Protein AF-A0A0T2QAX6-F1 (afdb_monomer_lite)

Foldseek 3Di:
DDDDDDDDDDDDDDPPPPDPPPDPPPPPPDDPVRVVVVVCVVPDDPPDDDQWDDDDVPDDTDGDPDPVVPDDQDQQNVCVVVVHDRPPPDDDDPPPDPDPDPPPDPPPPPPDDPPPDDDDDDPVPDDDDDDPVVVVVDDDPVVDDDPDPPPPPDD

Structure (mmCIF, N/CA/C/O backbone):
data_AF-A0A0T2QAX6-F1
#
_entry.id   AF-A0A0T2QAX6-F1
#
loop_
_atom_site.group_PDB
_atom_site.id
_atom_site.type_symbol
_atom_site.label_atom_id
_atom_site.label_alt_id
_atom_site.label_comp_id
_atom_site.label_asym_id
_atom_site.label_entity_id
_atom_site.label_seq_id
_atom_site.pdbx_PDB_ins_code
_atom_site.Cartn_x
_atom_site.Cartn_y
_atom_site.Cartn_z
_atom_site.occupancy
_atom_site.B_iso_or_equiv
_atom_site.auth_seq_id
_atom_site.auth_comp_id
_atom_site.auth_asym_id
_atom_site.auth_atom_id
_atom_site.pdbx_PDB_model_num
ATOM 1 N N . MET A 1 1 ? 99.538 -22.295 0.211 1.00 46.62 1 MET A N 1
ATOM 2 C CA . MET A 1 1 ? 98.236 -22.493 -0.467 1.00 46.62 1 MET A CA 1
ATOM 3 C C . MET A 1 1 ? 98.244 -23.878 -1.101 1.00 46.62 1 MET A C 1
ATOM 5 O O . MET A 1 1 ? 99.230 -24.235 -1.727 1.00 46.62 1 MET A O 1
ATOM 9 N N . ARG A 1 2 ? 97.259 -24.714 -0.762 1.00 38.72 2 ARG A N 1
ATOM 10 C CA . ARG A 1 2 ? 97.294 -26.186 -0.837 1.00 38.72 2 ARG A CA 1
ATOM 11 C C . ARG A 1 2 ? 96.243 -26.708 -1.834 1.00 38.72 2 ARG A C 1
ATOM 13 O O . ARG A 1 2 ? 95.099 -26.301 -1.699 1.00 38.72 2 ARG A O 1
ATOM 20 N N . LYS A 1 3 ? 96.655 -27.716 -2.627 1.00 37.69 3 LYS A N 1
ATOM 21 C CA . LYS A 1 3 ? 95.898 -28.890 -3.149 1.00 37.69 3 LYS A CA 1
ATOM 22 C C . LYS A 1 3 ? 94.917 -28.609 -4.311 1.00 37.69 3 LYS A C 1
ATOM 24 O O . LYS A 1 3 ? 94.036 -27.783 -4.164 1.00 37.69 3 LYS A O 1
ATOM 29 N N . SER A 1 4 ? 95.123 -29.115 -5.536 1.00 47.88 4 SER A N 1
ATOM 30 C CA . SER A 1 4 ? 95.056 -30.507 -6.059 1.00 47.88 4 SER A CA 1
ATOM 31 C C . SER A 1 4 ? 93.634 -31.077 -6.162 1.00 47.88 4 SER A C 1
ATOM 33 O O . SER A 1 4 ? 93.010 -31.278 -5.128 1.00 47.88 4 SER A O 1
ATOM 35 N N . ALA A 1 5 ? 93.220 -31.441 -7.389 1.00 44.28 5 ALA A N 1
ATOM 36 C CA . ALA A 1 5 ? 92.698 -32.760 -7.805 1.00 44.28 5 ALA A CA 1
ATOM 37 C C . ALA A 1 5 ? 91.557 -32.694 -8.846 1.00 44.28 5 ALA A C 1
ATOM 39 O O . ALA A 1 5 ? 90.625 -31.905 -8.759 1.00 44.28 5 ALA A O 1
ATOM 40 N N . SER A 1 6 ? 91.691 -33.584 -9.825 1.00 47.31 6 SER A N 1
ATOM 41 C CA . SER A 1 6 ? 90.804 -33.978 -10.922 1.00 47.31 6 SER A CA 1
ATOM 42 C C . SER A 1 6 ? 89.496 -34.650 -10.489 1.00 47.31 6 SER A C 1
ATOM 44 O O . SER A 1 6 ? 89.513 -35.419 -9.531 1.00 47.31 6 SER A O 1
ATOM 46 N N . ALA A 1 7 ? 88.434 -34.521 -11.295 1.00 43.31 7 ALA A N 1
ATOM 47 C CA . ALA A 1 7 ? 87.379 -35.537 -11.401 1.00 43.31 7 ALA A CA 1
ATOM 48 C C . ALA A 1 7 ? 86.635 -35.451 -12.750 1.00 43.31 7 ALA A C 1
ATOM 50 O O . ALA A 1 7 ? 85.935 -34.482 -13.031 1.00 43.31 7 ALA A O 1
ATOM 51 N N . PHE A 1 8 ? 86.793 -36.496 -13.565 1.00 46.12 8 PHE A N 1
ATOM 52 C CA . PHE A 1 8 ? 85.821 -36.927 -14.572 1.00 46.12 8 PHE A CA 1
ATOM 53 C C . PHE A 1 8 ? 84.580 -37.465 -13.841 1.00 46.12 8 PHE A C 1
ATOM 55 O O . PHE A 1 8 ? 84.732 -38.308 -12.957 1.00 46.12 8 PHE A O 1
ATOM 62 N N . ALA A 1 9 ? 83.374 -37.051 -14.231 1.00 45.41 9 ALA A N 1
ATOM 63 C CA . ALA A 1 9 ? 82.143 -37.764 -13.892 1.00 45.41 9 ALA A CA 1
ATOM 64 C C . ALA A 1 9 ? 81.045 -37.488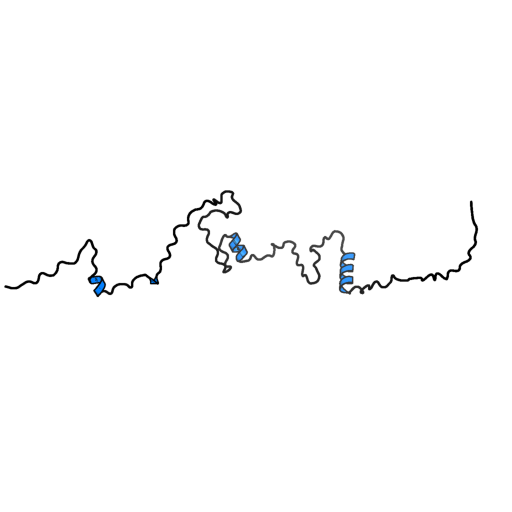 -14.928 1.00 45.41 9 ALA A C 1
ATOM 66 O O . ALA A 1 9 ? 80.801 -36.352 -15.327 1.00 45.41 9 ALA A O 1
ATOM 67 N N . ALA A 1 10 ? 80.424 -38.578 -15.365 1.00 47.28 10 ALA A N 1
ATOM 68 C CA . ALA A 1 10 ? 79.335 -38.666 -16.320 1.00 47.28 10 ALA A CA 1
ATOM 69 C C . ALA A 1 10 ? 78.021 -38.050 -15.807 1.00 47.28 10 ALA A C 1
ATOM 71 O O . ALA A 1 10 ? 77.692 -38.202 -14.634 1.00 47.28 10 ALA A O 1
ATOM 72 N N . ALA A 1 11 ? 77.228 -37.473 -16.713 1.00 50.34 11 ALA A N 1
ATOM 73 C CA . ALA A 1 11 ? 75.767 -37.380 -16.607 1.00 50.34 11 ALA A CA 1
ATOM 74 C C . ALA A 1 11 ? 75.199 -37.092 -18.014 1.00 50.34 11 ALA A C 1
ATOM 76 O O . ALA A 1 11 ? 75.432 -36.032 -18.581 1.00 50.34 11 ALA A O 1
ATOM 77 N N . LEU A 1 12 ? 74.738 -38.124 -18.724 1.00 51.09 12 LEU A N 1
ATOM 78 C CA . LEU A 1 12 ? 73.314 -38.462 -18.880 1.00 51.09 12 LEU A CA 1
ATOM 79 C C . LEU A 1 12 ? 72.491 -37.397 -19.634 1.00 51.09 12 LEU A C 1
ATOM 81 O O . LEU A 1 12 ? 72.003 -36.433 -19.060 1.00 51.09 12 LEU A O 1
ATOM 85 N N . THR A 1 13 ? 72.319 -37.646 -20.937 1.00 56.41 13 THR A N 1
ATOM 86 C CA . THR A 1 13 ? 71.038 -37.584 -21.670 1.00 56.41 13 THR A CA 1
ATOM 87 C C . THR A 1 13 ? 69.930 -36.726 -21.044 1.00 56.41 13 THR A C 1
ATOM 89 O O . THR A 1 13 ? 69.097 -37.234 -20.295 1.00 56.41 13 THR A O 1
ATOM 92 N N . ALA A 1 14 ? 69.858 -35.451 -21.429 1.00 50.72 14 ALA A N 1
ATOM 93 C CA . ALA A 1 14 ? 68.647 -34.650 -21.285 1.00 50.72 14 ALA A CA 1
ATOM 94 C C . ALA A 1 14 ? 67.861 -34.720 -22.600 1.00 50.72 14 ALA A C 1
ATOM 96 O O . ALA A 1 14 ? 68.117 -33.978 -23.548 1.00 50.72 14 ALA A O 1
ATOM 97 N N . SER A 1 15 ? 66.940 -35.679 -22.664 1.00 50.28 15 SER A N 1
ATOM 98 C CA . SER A 1 15 ? 65.902 -35.763 -23.684 1.00 50.28 15 SER A CA 1
ATOM 99 C C . SER A 1 15 ? 65.160 -34.431 -23.764 1.00 50.28 15 SER A C 1
ATOM 101 O O . SER A 1 15 ? 64.494 -34.031 -22.810 1.00 50.28 15 SER A O 1
ATOM 103 N N . ILE A 1 16 ? 65.255 -33.752 -24.907 1.00 53.69 16 ILE A N 1
ATOM 104 C CA . ILE A 1 16 ? 64.358 -32.652 -25.259 1.00 53.69 16 ILE A CA 1
ATOM 105 C C . ILE A 1 16 ? 62.989 -33.294 -25.504 1.00 53.69 16 ILE A C 1
ATOM 107 O O . ILE A 1 16 ? 62.659 -33.702 -26.615 1.00 53.69 16 ILE A O 1
ATOM 111 N N . PHE A 1 17 ? 62.211 -33.456 -24.436 1.00 51.59 17 PHE A N 1
ATOM 112 C CA . PHE A 1 17 ? 60.781 -33.685 -24.552 1.00 51.59 17 PHE A CA 1
ATOM 113 C C . PHE A 1 17 ? 60.167 -32.392 -25.083 1.00 51.59 17 PHE A C 1
ATOM 115 O O . PHE A 1 17 ? 59.949 -31.433 -24.348 1.00 51.59 17 PHE A O 1
ATOM 122 N N . VAL A 1 18 ? 59.908 -32.375 -26.388 1.00 57.59 18 VAL A N 1
ATOM 123 C CA . VAL A 1 18 ? 58.899 -31.504 -26.983 1.00 57.59 18 VAL A CA 1
ATOM 124 C C . VAL A 1 18 ? 57.585 -31.849 -26.284 1.00 57.59 18 VAL A C 1
ATOM 126 O O . VAL A 1 18 ? 57.055 -32.941 -26.468 1.00 57.59 18 VAL A O 1
ATOM 129 N N . GLN A 1 19 ? 57.096 -30.960 -25.424 1.00 56.69 19 GLN A N 1
ATOM 130 C CA . GLN A 1 19 ? 55.741 -31.036 -24.890 1.00 56.69 19 GLN A CA 1
ATOM 131 C C . GLN A 1 19 ? 54.830 -30.196 -25.792 1.00 56.69 19 GLN A C 1
ATOM 133 O O . GLN A 1 19 ? 54.849 -28.972 -25.677 1.00 56.69 19 GLN A O 1
ATOM 138 N N . PRO A 1 20 ? 54.002 -30.792 -26.670 1.00 50.00 20 PRO A N 1
ATOM 139 C CA . PRO A 1 20 ? 52.844 -30.101 -27.203 1.00 50.00 20 PRO A CA 1
ATOM 140 C C . PRO A 1 20 ? 51.729 -30.239 -26.158 1.00 50.00 20 PRO A C 1
ATOM 142 O O . PRO A 1 20 ? 50.827 -31.057 -26.291 1.00 50.00 20 PRO A O 1
ATOM 145 N N . ALA A 1 21 ? 51.832 -29.497 -25.058 1.00 54.94 21 ALA A N 1
ATOM 146 C CA . ALA A 1 21 ? 50.813 -29.473 -24.009 1.00 54.94 21 ALA A CA 1
ATOM 147 C C . ALA A 1 21 ? 50.043 -28.147 -24.057 1.00 54.94 21 ALA A C 1
ATOM 149 O O . ALA A 1 21 ? 50.001 -27.403 -23.083 1.00 54.94 21 ALA A O 1
ATOM 150 N N . SER A 1 22 ? 49.489 -27.807 -25.224 1.00 55.41 22 SER A N 1
ATOM 151 C CA . SER A 1 22 ? 48.587 -26.659 -25.412 1.00 55.41 22 SER A CA 1
ATOM 152 C C . SER A 1 22 ? 47.738 -26.866 -26.673 1.00 55.41 22 SER A C 1
ATOM 154 O O . SER A 1 22 ? 47.954 -26.214 -27.686 1.00 55.41 22 SER A O 1
ATOM 156 N N . ALA A 1 23 ? 46.843 -27.854 -26.666 1.00 50.44 23 ALA A N 1
ATOM 157 C CA . ALA A 1 23 ? 45.839 -28.009 -27.732 1.00 50.44 23 ALA A CA 1
ATOM 158 C C . ALA A 1 23 ? 44.542 -28.691 -27.266 1.00 50.44 23 ALA A C 1
ATOM 160 O O . ALA A 1 23 ? 43.679 -28.985 -28.082 1.00 50.44 23 ALA A O 1
ATOM 161 N N . GLN A 1 24 ? 44.389 -28.962 -25.968 1.00 50.56 24 GLN A N 1
ATOM 162 C CA . GLN A 1 24 ? 43.111 -29.407 -25.411 1.00 50.56 24 GLN A CA 1
ATOM 163 C C . GLN A 1 24 ? 42.415 -28.209 -24.773 1.00 50.56 24 GLN A C 1
ATOM 165 O O . GLN A 1 24 ? 42.115 -28.198 -23.584 1.00 50.56 24 GLN A O 1
ATOM 170 N N . GLU A 1 25 ? 42.218 -27.172 -25.579 1.00 50.09 25 GLU A N 1
ATOM 171 C CA . GLU A 1 25 ? 41.100 -26.273 -25.357 1.00 50.09 25 GLU A CA 1
ATOM 172 C C . GLU A 1 25 ? 39.895 -27.083 -25.827 1.00 50.09 25 GLU A C 1
ATOM 174 O O . GLU A 1 25 ? 39.749 -27.384 -27.011 1.00 50.09 25 GLU A O 1
ATOM 179 N N . THR A 1 26 ? 39.111 -27.597 -24.882 1.00 51.56 26 THR A N 1
ATOM 180 C CA . THR A 1 26 ? 37.766 -28.094 -25.168 1.00 51.56 26 THR A CA 1
ATOM 181 C C . THR A 1 26 ? 36.924 -26.895 -25.592 1.00 51.56 26 THR A C 1
ATOM 183 O O . THR A 1 26 ? 36.114 -26.396 -24.814 1.00 51.56 26 THR A O 1
ATOM 186 N N . ASP A 1 27 ? 37.165 -26.417 -26.812 1.00 54.38 27 ASP A N 1
ATOM 187 C CA . ASP A 1 27 ? 36.248 -25.567 -27.548 1.00 54.38 27 ASP A CA 1
ATOM 188 C C . ASP A 1 27 ? 35.008 -26.422 -27.775 1.00 54.38 27 ASP A C 1
ATOM 190 O O . ASP A 1 27 ? 34.979 -27.339 -28.598 1.00 54.38 27 ASP A O 1
ATOM 194 N N . SER A 1 28 ? 33.996 -26.188 -26.947 1.00 69.50 28 SER A N 1
ATOM 195 C CA . SER A 1 28 ? 32.657 -26.644 -27.282 1.00 69.50 28 SER A CA 1
ATOM 196 C C . SER A 1 28 ? 32.295 -25.930 -28.577 1.00 69.50 28 SER A C 1
ATOM 198 O O . SER A 1 28 ? 32.378 -24.703 -28.629 1.00 69.50 28 SER A O 1
ATOM 200 N N . GLU A 1 29 ? 31.989 -26.684 -29.638 1.00 80.94 29 GLU A N 1
ATOM 201 C CA . GLU A 1 29 ? 31.611 -26.072 -30.911 1.00 80.94 29 GLU A CA 1
ATOM 202 C C . GLU A 1 29 ? 30.459 -25.090 -30.663 1.00 80.94 29 GLU A C 1
ATOM 204 O O . GLU A 1 29 ? 29.505 -25.452 -29.962 1.00 80.94 29 GLU A O 1
ATOM 209 N N . PRO A 1 30 ? 30.547 -23.854 -31.191 1.00 79.62 30 PRO A N 1
ATOM 210 C CA . PRO A 1 30 ? 29.526 -22.854 -30.953 1.00 79.62 30 PRO A CA 1
ATOM 211 C C . PRO A 1 30 ? 28.193 -23.386 -31.463 1.00 79.62 30 PRO A C 1
ATOM 213 O O . PRO A 1 30 ? 28.072 -23.880 -32.588 1.00 79.62 30 PRO A O 1
ATOM 216 N N . THR A 1 31 ? 27.188 -23.295 -30.608 1.00 87.81 31 THR A N 1
ATOM 217 C CA . THR A 1 31 ? 25.831 -23.712 -30.936 1.00 87.81 31 THR A CA 1
ATOM 218 C C . THR A 1 31 ? 25.278 -22.853 -32.074 1.00 87.81 31 THR A C 1
ATOM 220 O O . THR A 1 31 ? 25.707 -21.716 -32.304 1.00 87.81 31 THR A O 1
ATOM 223 N N . ALA A 1 32 ? 24.306 -23.386 -32.817 1.00 85.88 32 ALA A N 1
ATOM 224 C CA . ALA A 1 32 ? 23.677 -22.645 -33.909 1.00 85.88 32 ALA A CA 1
ATOM 225 C C . ALA A 1 32 ? 23.074 -21.320 -33.407 1.00 85.88 32 ALA A C 1
ATOM 227 O O . ALA A 1 32 ? 23.129 -20.302 -34.097 1.00 85.88 32 ALA A O 1
ATOM 228 N N . GLU A 1 33 ? 22.552 -21.321 -32.185 1.00 82.81 33 GLU A N 1
ATOM 229 C CA . GLU A 1 33 ? 22.011 -20.162 -31.490 1.00 82.81 33 GLU A CA 1
ATOM 230 C C . GLU A 1 33 ? 23.083 -19.088 -31.243 1.00 82.81 33 GLU A C 1
ATOM 232 O O . GLU A 1 33 ? 22.863 -17.916 -31.559 1.00 82.81 33 GLU A O 1
ATOM 237 N N . GLU A 1 34 ? 24.263 -19.481 -30.759 1.00 85.12 34 GLU A N 1
ATOM 238 C CA . GLU A 1 34 ? 25.392 -18.572 -30.521 1.00 85.12 34 GLU A CA 1
ATOM 239 C C . GLU A 1 34 ? 25.922 -17.969 -31.826 1.00 85.12 34 GLU A C 1
ATOM 241 O O . GLU A 1 34 ? 26.211 -16.771 -31.889 1.00 85.12 34 GLU A O 1
ATOM 246 N N . MET A 1 35 ? 25.990 -18.763 -32.900 1.00 88.38 35 MET A N 1
ATOM 247 C CA . MET A 1 35 ? 26.409 -18.271 -34.215 1.00 88.38 35 MET A CA 1
ATOM 248 C C . MET A 1 35 ? 25.421 -17.252 -34.794 1.00 88.38 35 MET A C 1
ATOM 250 O O . MET A 1 35 ? 25.832 -16.249 -35.387 1.00 88.38 35 MET A O 1
ATOM 254 N N . ILE A 1 36 ? 24.117 -17.483 -34.618 1.00 87.69 36 ILE A N 1
ATOM 255 C CA . ILE A 1 36 ? 23.072 -16.554 -35.061 1.00 87.69 36 ILE A CA 1
ATOM 256 C C . ILE A 1 36 ? 23.156 -15.240 -34.277 1.00 87.69 36 ILE A C 1
ATOM 258 O O . ILE A 1 36 ? 23.045 -14.168 -34.879 1.00 87.69 36 ILE A O 1
ATOM 262 N N . GLU A 1 37 ? 23.375 -15.297 -32.964 1.00 84.25 37 GLU A N 1
ATOM 263 C CA . GLU A 1 37 ? 23.488 -14.096 -32.133 1.00 84.25 37 GLU A CA 1
ATOM 264 C C . GLU A 1 37 ? 24.757 -13.294 -32.464 1.00 84.25 37 GLU A C 1
ATOM 266 O O . GLU A 1 37 ? 24.695 -12.077 -32.656 1.00 84.25 37 GLU A O 1
ATOM 271 N N . ALA A 1 38 ? 25.892 -13.971 -32.663 1.00 85.62 38 ALA A N 1
ATOM 272 C CA . ALA A 1 38 ? 27.137 -13.338 -33.096 1.00 85.62 38 ALA A CA 1
ATOM 273 C C . ALA A 1 38 ? 26.997 -12.647 -34.466 1.00 85.62 38 ALA A C 1
ATOM 275 O O . ALA A 1 38 ? 27.476 -11.526 -34.656 1.00 85.62 38 ALA A O 1
ATOM 276 N N . ALA A 1 39 ? 26.293 -13.268 -35.417 1.00 87.12 39 ALA A N 1
ATOM 277 C CA . ALA A 1 39 ? 26.020 -12.660 -36.717 1.00 87.12 39 ALA A CA 1
ATOM 278 C C . ALA A 1 39 ? 25.112 -11.422 -36.598 1.00 87.12 39 ALA A C 1
ATOM 280 O O . ALA A 1 39 ? 25.373 -10.397 -37.232 1.00 87.12 39 ALA A O 1
ATOM 281 N N . ARG A 1 40 ? 24.066 -11.476 -35.763 1.00 82.69 40 ARG A N 1
ATOM 282 C CA . ARG A 1 40 ? 23.183 -10.323 -35.502 1.00 82.69 40 ARG A CA 1
ATOM 283 C C . ARG A 1 40 ? 23.938 -9.141 -34.908 1.00 82.69 40 ARG A C 1
ATOM 285 O O . ARG A 1 40 ? 23.631 -7.996 -35.240 1.00 82.69 40 ARG A O 1
ATOM 292 N N . GLU A 1 41 ? 24.916 -9.415 -34.051 1.00 81.94 41 GLU A N 1
ATOM 293 C CA . GLU A 1 41 ? 25.800 -8.397 -33.497 1.00 81.94 41 GLU A CA 1
ATOM 294 C C . GLU A 1 41 ? 26.701 -7.782 -34.571 1.00 81.94 41 GLU A C 1
ATOM 296 O O . GLU A 1 41 ? 26.749 -6.559 -34.709 1.00 81.94 41 GLU A O 1
ATOM 301 N N . ALA A 1 42 ? 27.373 -8.628 -35.356 1.00 86.00 42 ALA A N 1
ATOM 302 C CA . ALA A 1 42 ? 28.339 -8.209 -36.367 1.00 86.00 42 ALA A CA 1
ATOM 303 C C . ALA A 1 42 ? 27.712 -7.362 -37.486 1.00 86.00 42 ALA A C 1
ATOM 305 O O . ALA A 1 42 ? 28.337 -6.422 -37.976 1.00 86.00 42 ALA A O 1
ATOM 306 N N . TYR A 1 43 ? 26.472 -7.667 -37.876 1.00 87.94 43 TYR A N 1
ATOM 307 C CA . TYR A 1 43 ? 25.753 -6.959 -38.940 1.00 87.94 43 TYR A CA 1
ATOM 308 C C . TYR A 1 43 ? 24.808 -5.860 -38.428 1.00 87.94 43 TYR A C 1
ATOM 310 O O . TYR A 1 43 ? 23.974 -5.359 -39.190 1.00 87.94 43 TYR A O 1
ATOM 318 N N . ARG A 1 44 ? 24.910 -5.448 -37.155 1.00 81.44 44 ARG A N 1
ATOM 319 C CA . ARG A 1 44 ? 24.089 -4.347 -36.634 1.00 81.44 44 ARG A CA 1
ATOM 320 C C . ARG A 1 44 ? 24.451 -3.026 -37.337 1.00 81.44 44 ARG A C 1
ATOM 322 O O . ARG A 1 44 ? 25.630 -2.677 -37.399 1.00 81.44 44 ARG A O 1
ATOM 329 N N . PRO A 1 45 ? 23.468 -2.229 -37.801 1.00 84.62 45 PRO A N 1
ATOM 330 C CA . PRO A 1 45 ? 23.764 -0.915 -38.355 1.00 84.62 45 PRO A CA 1
ATOM 331 C C . PRO A 1 45 ? 24.360 0.017 -37.279 1.00 84.62 45 PRO A C 1
ATOM 333 O O . PRO A 1 45 ? 23.873 0.038 -36.142 1.00 84.62 45 PRO A O 1
ATOM 336 N N . PRO A 1 46 ? 25.393 0.809 -37.609 1.00 78.44 46 PRO A N 1
ATOM 337 C CA . PRO A 1 46 ? 26.036 1.702 -36.652 1.00 78.44 46 PRO A CA 1
ATOM 338 C C . PRO A 1 46 ? 25.059 2.774 -36.143 1.00 78.44 46 PRO A C 1
ATOM 340 O O . PRO A 1 46 ? 24.270 3.327 -36.906 1.00 78.44 46 PRO A O 1
ATOM 343 N N . GLY A 1 47 ? 25.114 3.072 -34.840 1.00 73.19 47 GLY A N 1
ATOM 344 C CA . GLY A 1 47 ? 24.285 4.101 -34.190 1.00 73.19 47 GLY A CA 1
ATOM 345 C C . GLY A 1 47 ? 22.955 3.612 -33.601 1.00 73.19 47 GLY A C 1
ATOM 346 O O . GLY A 1 47 ? 22.285 4.373 -32.905 1.00 73.19 47 GLY A O 1
ATOM 347 N N . LEU A 1 48 ? 22.581 2.345 -33.806 1.00 68.75 48 LEU A N 1
ATOM 348 C CA . LEU A 1 48 ? 21.438 1.734 -33.123 1.00 68.75 48 LEU A CA 1
ATOM 349 C C . LEU A 1 48 ? 21.868 1.181 -31.759 1.00 68.75 48 LEU A C 1
ATOM 351 O O . LEU A 1 48 ? 22.437 0.095 -31.659 1.00 68.75 48 LEU A O 1
ATOM 355 N N . MET A 1 49 ? 21.575 1.936 -30.698 1.00 68.94 49 MET A N 1
ATOM 356 C CA . MET A 1 49 ? 21.638 1.440 -29.321 1.00 68.94 49 MET A CA 1
ATOM 357 C C . MET A 1 49 ? 20.666 0.266 -29.155 1.00 68.94 49 MET A C 1
ATOM 359 O O . MET A 1 49 ? 19.538 0.307 -29.660 1.00 68.94 49 MET A O 1
ATOM 363 N N . ARG A 1 50 ? 21.082 -0.782 -28.434 1.00 71.75 50 ARG A N 1
ATOM 364 C CA . ARG A 1 50 ? 20.149 -1.842 -28.034 1.00 71.75 50 ARG A CA 1
ATOM 365 C C . ARG A 1 50 ? 19.077 -1.202 -27.151 1.00 71.75 50 ARG A C 1
ATOM 367 O O . ARG A 1 50 ? 19.398 -0.545 -26.167 1.00 71.75 50 ARG A O 1
ATOM 374 N N . ARG A 1 51 ? 17.802 -1.373 -27.518 1.00 71.94 51 ARG A N 1
ATOM 375 C CA . ARG A 1 51 ? 16.669 -0.854 -26.726 1.00 71.94 51 ARG A CA 1
ATOM 376 C C . ARG A 1 51 ? 16.501 -1.590 -25.395 1.00 71.94 51 ARG A C 1
ATOM 378 O O . ARG A 1 51 ? 15.854 -1.064 -24.499 1.00 71.94 51 ARG A O 1
ATOM 385 N N . CYS A 1 52 ? 17.076 -2.787 -25.299 1.00 78.75 52 CYS A N 1
ATOM 386 C CA . CYS A 1 52 ? 17.039 -3.650 -24.133 1.00 78.75 52 CYS A CA 1
ATOM 387 C C . CYS A 1 52 ? 18.443 -3.989 -23.640 1.00 78.75 52 CYS A C 1
ATOM 389 O O . CYS A 1 52 ? 19.347 -4.146 -24.472 1.00 78.75 52 CYS A O 1
ATOM 391 N N . PRO A 1 53 ? 18.617 -4.192 -22.323 1.00 81.69 53 PRO A N 1
ATOM 392 C CA . PRO A 1 53 ? 19.757 -4.939 -21.818 1.00 81.69 53 PRO A CA 1
ATOM 393 C C . PRO A 1 53 ? 19.718 -6.382 -22.344 1.00 81.69 53 PRO A C 1
ATOM 395 O O . PRO A 1 53 ? 18.671 -6.890 -22.750 1.00 81.69 53 PRO A O 1
ATOM 398 N N . VAL A 1 54 ? 20.880 -7.032 -22.360 1.00 82.19 54 VAL A N 1
ATOM 399 C CA . VAL A 1 54 ? 20.967 -8.474 -22.629 1.00 82.19 54 VAL A CA 1
ATOM 400 C C . VAL A 1 54 ? 20.469 -9.202 -21.391 1.00 82.19 54 VAL A C 1
ATOM 402 O O . VAL A 1 54 ? 20.956 -8.905 -20.303 1.00 82.19 54 VAL A O 1
ATOM 405 N N . GLY A 1 55 ? 19.503 -10.102 -21.563 1.00 81.88 55 GLY A N 1
ATOM 406 C CA . GLY A 1 55 ? 19.022 -10.957 -20.481 1.00 81.88 55 GLY A CA 1
ATOM 407 C C . GLY A 1 55 ? 19.971 -12.113 -20.197 1.00 81.88 55 GLY A C 1
ATOM 408 O O . GLY A 1 55 ? 20.756 -12.515 -21.059 1.00 81.88 55 GLY A O 1
ATOM 409 N N . GLU A 1 56 ? 19.881 -12.663 -18.995 1.00 87.69 56 GLU A N 1
ATOM 410 C CA . GLU A 1 56 ? 20.578 -13.895 -18.638 1.00 87.69 56 GLU A CA 1
ATOM 411 C C . GLU A 1 56 ? 19.879 -15.136 -19.239 1.00 87.69 56 GLU A C 1
ATOM 413 O O . GLU A 1 56 ? 18.702 -15.083 -19.616 1.00 87.69 56 GLU A O 1
ATOM 418 N N . PRO A 1 57 ? 20.568 -16.288 -19.358 1.00 81.25 57 PRO A N 1
ATOM 419 C CA . PRO A 1 57 ? 19.948 -17.522 -19.835 1.00 81.25 57 PRO A CA 1
ATOM 420 C C . PRO A 1 57 ? 18.723 -17.911 -18.990 1.00 81.25 57 PRO A C 1
ATOM 422 O O . PRO A 1 57 ? 18.831 -18.143 -17.788 1.00 81.25 57 PRO A O 1
ATOM 425 N N . GLY A 1 58 ? 17.553 -18.008 -19.629 1.00 83.06 58 GLY A N 1
ATOM 426 C CA . GLY A 1 58 ? 16.273 -18.292 -18.962 1.00 83.06 58 GLY A CA 1
ATOM 427 C C . GLY A 1 58 ? 15.469 -17.050 -18.556 1.00 83.06 58 GLY A C 1
ATOM 428 O O . GLY A 1 58 ? 14.351 -17.192 -18.062 1.00 83.06 58 GLY A O 1
ATOM 429 N N . GLU A 1 59 ? 15.988 -15.845 -18.799 1.00 85.19 59 GLU A N 1
ATOM 430 C CA . GLU A 1 59 ? 15.288 -14.583 -18.567 1.00 85.19 59 GL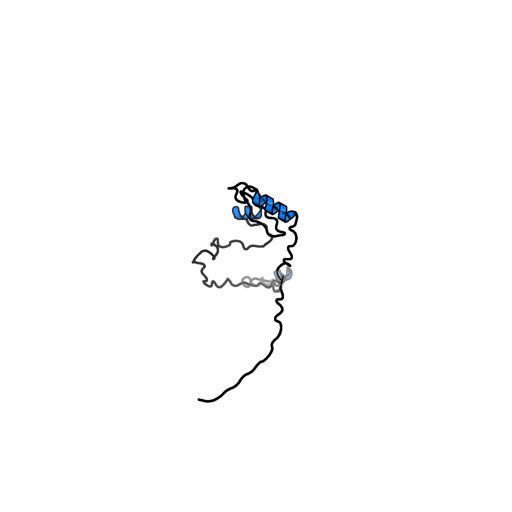U A CA 1
ATOM 431 C C . GLU A 1 59 ? 14.530 -14.121 -19.822 1.00 85.19 59 GLU A C 1
ATOM 433 O O . GLU A 1 59 ? 15.054 -14.134 -20.938 1.00 85.19 59 GLU A O 1
ATOM 438 N N . ILE A 1 60 ? 13.287 -13.662 -19.645 1.00 79.06 60 ILE A N 1
ATOM 439 C CA . ILE A 1 60 ? 12.528 -12.981 -20.701 1.00 79.06 60 ILE A CA 1
ATOM 440 C C . ILE A 1 60 ? 12.571 -11.481 -20.417 1.00 79.06 60 ILE A C 1
ATOM 442 O O . ILE A 1 60 ? 11.841 -10.980 -19.563 1.00 79.06 60 ILE A O 1
ATOM 446 N N . VAL A 1 61 ? 13.406 -10.756 -21.160 1.00 81.31 61 VAL A N 1
ATOM 447 C CA . VAL A 1 61 ? 13.506 -9.295 -21.056 1.00 81.31 61 VAL A CA 1
ATOM 448 C C . VAL A 1 61 ? 12.488 -8.640 -21.990 1.00 81.31 61 VAL A C 1
ATOM 450 O O . VAL A 1 61 ? 12.578 -8.759 -23.212 1.00 81.31 61 VAL A O 1
ATOM 453 N N . VAL A 1 62 ? 11.521 -7.917 -21.418 1.00 81.12 62 VAL A N 1
ATOM 454 C CA . VAL A 1 62 ? 10.526 -7.131 -22.166 1.00 81.12 62 VAL A CA 1
ATOM 455 C C . VAL A 1 62 ? 10.797 -5.649 -21.943 1.00 81.12 62 VAL A C 1
ATOM 457 O O . VAL A 1 62 ? 10.575 -5.139 -20.848 1.00 81.12 62 VAL A O 1
ATOM 460 N N . CYS A 1 63 ? 11.246 -4.938 -22.980 1.00 78.00 63 CYS A N 1
ATOM 461 C CA . CYS A 1 63 ? 11.444 -3.489 -22.897 1.00 78.00 63 CYS A CA 1
ATOM 462 C C . CYS A 1 63 ? 10.383 -2.753 -23.692 1.00 78.00 63 CYS A C 1
ATOM 464 O O . CYS A 1 63 ? 10.206 -2.975 -24.891 1.00 78.00 63 CYS A O 1
ATOM 466 N N . ALA A 1 64 ? 9.732 -1.813 -23.024 1.00 75.44 64 ALA A N 1
ATOM 467 C CA . ALA A 1 64 ? 8.899 -0.815 -23.660 1.00 75.44 64 ALA A CA 1
ATOM 468 C C . ALA A 1 64 ? 9.699 0.482 -23.827 1.00 75.44 64 ALA A C 1
ATOM 470 O O . ALA A 1 64 ? 10.539 0.820 -22.997 1.00 75.44 64 ALA A O 1
ATOM 471 N N . THR A 1 65 ? 9.440 1.219 -24.909 1.00 77.69 65 THR A N 1
ATOM 472 C CA . THR A 1 65 ? 9.977 2.582 -25.078 1.00 77.69 65 THR A CA 1
ATOM 473 C C . THR A 1 65 ? 9.381 3.544 -24.051 1.00 77.69 65 THR A C 1
ATOM 475 O O . THR A 1 65 ? 10.080 4.427 -23.570 1.00 77.69 65 THR A O 1
ATOM 478 N N . ASP A 1 66 ? 8.119 3.324 -23.691 1.00 80.38 66 ASP A N 1
ATOM 479 C CA . ASP A 1 66 ? 7.446 3.947 -22.561 1.00 80.38 66 ASP A CA 1
ATOM 480 C C . ASP A 1 66 ? 6.631 2.843 -21.858 1.00 80.38 66 ASP A C 1
ATOM 482 O O . ASP A 1 66 ? 5.660 2.346 -22.442 1.00 80.38 66 ASP A O 1
ATOM 486 N N . PRO A 1 67 ? 7.066 2.364 -20.679 1.00 74.56 67 PRO A N 1
ATOM 487 C CA . PRO A 1 67 ? 6.376 1.292 -19.966 1.00 74.56 67 PRO A CA 1
ATOM 488 C C . PRO A 1 67 ? 5.002 1.723 -19.451 1.00 74.56 67 PRO A C 1
ATOM 490 O O . PRO A 1 67 ? 4.124 0.873 -19.308 1.00 74.56 67 PRO A O 1
ATOM 493 N N . ASP A 1 68 ? 4.796 3.020 -19.223 1.00 78.94 68 ASP A N 1
ATOM 494 C CA . ASP A 1 68 ? 3.554 3.547 -18.672 1.00 78.94 68 ASP A CA 1
ATOM 495 C C . ASP A 1 68 ? 2.522 3.840 -19.770 1.00 78.94 68 ASP A C 1
ATOM 497 O O . ASP A 1 68 ? 1.324 3.736 -19.518 1.00 78.94 68 ASP A O 1
ATOM 501 N N . ALA A 1 69 ? 2.955 4.083 -21.016 1.00 81.94 69 ALA A N 1
ATOM 502 C CA . ALA A 1 69 ? 2.057 4.317 -22.158 1.00 81.94 69 ALA A CA 1
ATOM 503 C C . ALA A 1 69 ? 1.059 3.176 -22.422 1.00 81.94 69 ALA A C 1
ATOM 505 O O . ALA A 1 69 ? -0.036 3.415 -22.932 1.00 81.94 69 ALA A O 1
ATOM 506 N N . TYR A 1 70 ? 1.432 1.937 -22.094 1.00 79.62 70 TYR A N 1
ATOM 507 C CA . TYR A 1 70 ? 0.582 0.754 -22.272 1.00 79.62 70 TYR A CA 1
ATOM 508 C C . TYR A 1 70 ? 0.165 0.120 -20.944 1.00 79.62 70 TYR A C 1
ATOM 510 O O . TYR A 1 70 ? -0.481 -0.931 -20.934 1.00 79.62 70 TYR A O 1
ATOM 518 N N . ARG A 1 71 ? 0.533 0.735 -19.814 1.00 82.94 71 ARG A N 1
ATOM 519 C CA . ARG A 1 71 ? 0.167 0.234 -18.496 1.00 82.94 71 ARG A CA 1
ATOM 520 C C . ARG A 1 71 ? -1.295 0.570 -18.230 1.00 82.94 71 ARG A C 1
ATOM 522 O O . ARG A 1 71 ? -1.678 1.731 -18.130 1.00 82.94 71 ARG A O 1
ATOM 529 N N . VAL A 1 72 ? -2.112 -0.465 -18.064 1.00 88.00 72 VAL A N 1
ATOM 530 C CA . VAL A 1 72 ? -3.451 -0.305 -17.493 1.00 88.00 72 VAL A CA 1
ATOM 531 C C . VAL A 1 72 ? -3.298 -0.191 -15.982 1.00 88.00 72 VAL A C 1
ATOM 533 O O . VAL A 1 72 ? -2.681 -1.044 -15.342 1.00 88.00 72 VAL A O 1
ATOM 536 N N . GLU A 1 73 ? -3.831 0.886 -15.419 1.00 86.06 73 GLU A N 1
ATOM 537 C CA . GLU A 1 73 ? -3.772 1.139 -13.985 1.00 86.06 73 GLU A CA 1
ATOM 538 C C . GLU A 1 73 ? -4.560 0.073 -13.212 1.00 86.06 73 GLU A C 1
ATOM 540 O O . GLU A 1 73 ? -5.687 -0.275 -13.573 1.00 86.06 73 GLU A O 1
ATOM 545 N N . SER A 1 74 ? -3.959 -0.469 -12.151 1.00 88.50 74 SER A N 1
ATOM 546 C CA . SER A 1 74 ? -4.650 -1.421 -11.283 1.00 88.50 74 SER A CA 1
ATOM 547 C C . SER A 1 74 ? -5.637 -0.698 -10.359 1.00 88.50 74 SER A C 1
ATOM 549 O O . SER A 1 74 ? -5.463 0.478 -10.044 1.00 88.50 74 SER A O 1
ATOM 551 N N . SER A 1 75 ? -6.649 -1.406 -9.850 1.00 88.31 75 SER A N 1
ATOM 552 C CA . SER A 1 75 ? -7.581 -0.844 -8.854 1.00 88.31 75 SER A CA 1
ATOM 553 C C . SER A 1 75 ? -6.863 -0.333 -7.599 1.00 88.31 75 SER A C 1
ATOM 555 O O . SER A 1 75 ? -7.309 0.617 -6.964 1.00 88.31 75 SER A O 1
ATOM 557 N N . THR A 1 76 ? -5.738 -0.960 -7.246 1.00 87.56 76 THR A N 1
ATOM 558 C CA . THR A 1 76 ? -4.872 -0.540 -6.142 1.00 87.56 76 THR A CA 1
ATOM 559 C C . THR A 1 76 ? -4.181 0.782 -6.450 1.00 87.56 76 THR A C 1
ATOM 561 O O . THR A 1 76 ? -4.239 1.694 -5.630 1.00 87.56 76 THR A O 1
ATOM 564 N N . ASP A 1 77 ? -3.565 0.897 -7.629 1.00 87.81 77 ASP A N 1
ATOM 565 C CA . ASP A 1 77 ? -2.891 2.126 -8.066 1.00 87.81 77 ASP A CA 1
ATOM 566 C C . ASP A 1 77 ? -3.889 3.296 -8.120 1.00 87.81 77 ASP A C 1
ATOM 568 O O . ASP A 1 77 ? -3.618 4.384 -7.606 1.00 87.81 77 ASP A O 1
ATOM 572 N N . GLN A 1 78 ? -5.096 3.028 -8.630 1.00 89.50 78 GLN A N 1
ATOM 573 C CA . GLN A 1 78 ? -6.174 4.005 -8.700 1.00 89.50 78 GLN A CA 1
ATOM 574 C C . GLN A 1 78 ? -6.609 4.485 -7.310 1.00 89.50 78 GLN A C 1
ATOM 576 O O . GLN A 1 78 ? -6.681 5.694 -7.098 1.00 89.50 78 GLN A O 1
ATOM 581 N N . ALA A 1 79 ? -6.845 3.564 -6.367 1.00 87.50 79 ALA A N 1
ATOM 582 C CA . ALA A 1 79 ? -7.239 3.902 -4.999 1.00 87.50 79 ALA A CA 1
ATOM 583 C C . ALA A 1 79 ? -6.149 4.701 -4.262 1.00 87.50 79 ALA A C 1
ATOM 585 O O . ALA A 1 79 ? -6.447 5.669 -3.567 1.00 87.50 79 ALA A O 1
ATOM 586 N N . ILE A 1 80 ? -4.869 4.366 -4.466 1.00 86.31 80 ILE A N 1
ATOM 587 C CA . ILE A 1 80 ? -3.749 5.138 -3.903 1.00 86.31 80 ILE A CA 1
ATOM 588 C C . ILE A 1 80 ? -3.765 6.575 -4.431 1.00 86.31 80 ILE A C 1
ATOM 590 O O . ILE A 1 80 ? -3.600 7.516 -3.656 1.00 86.31 80 ILE A O 1
ATOM 594 N N . ARG A 1 81 ? -3.984 6.758 -5.738 1.00 87.19 81 ARG A N 1
ATOM 595 C CA . ARG A 1 81 ? -4.019 8.086 -6.359 1.00 87.19 81 ARG A CA 1
ATOM 596 C C . ARG A 1 81 ? -5.215 8.922 -5.896 1.00 87.19 81 ARG A C 1
ATOM 598 O O . ARG A 1 81 ? -5.064 10.128 -5.722 1.00 87.19 81 ARG A O 1
ATOM 605 N N . THR A 1 82 ? -6.388 8.314 -5.722 1.00 88.19 82 THR A N 1
ATOM 606 C CA . THR A 1 82 ? -7.608 9.003 -5.257 1.00 88.19 82 THR A CA 1
ATOM 607 C C . THR A 1 82 ? -7.641 9.212 -3.743 1.00 88.19 82 THR A C 1
ATOM 609 O O . THR A 1 82 ? -8.493 9.950 -3.254 1.00 88.19 82 THR A O 1
ATOM 612 N N . GLY A 1 83 ? -6.706 8.612 -2.997 1.00 83.00 83 GLY A N 1
ATOM 613 C CA . GLY A 1 83 ? -6.706 8.637 -1.534 1.00 83.00 83 GLY A CA 1
ATOM 614 C C . GLY A 1 83 ? -7.778 7.732 -0.920 1.00 83.00 83 GLY A C 1
ATOM 615 O O . GLY A 1 83 ? -8.132 7.894 0.246 1.00 83.00 83 GLY A O 1
ATOM 616 N N . GLU A 1 84 ? -8.306 6.789 -1.695 1.00 84.00 84 GLU A N 1
ATOM 617 C CA . GLU A 1 84 ? -9.293 5.816 -1.252 1.00 84.00 84 GLU A CA 1
ATOM 618 C C . GLU A 1 84 ? -8.621 4.594 -0.600 1.00 84.00 84 GLU A C 1
ATOM 620 O O . GLU A 1 84 ? -7.468 4.250 -0.893 1.00 84.00 84 GLU A O 1
ATOM 625 N N . PRO A 1 85 ? -9.327 3.892 0.302 1.00 81.12 85 PRO A N 1
ATOM 626 C CA . PRO A 1 85 ? -8.816 2.665 0.892 1.00 81.12 85 PRO A CA 1
ATOM 627 C C . PRO A 1 85 ? -8.655 1.576 -0.178 1.00 81.12 85 PRO A C 1
ATOM 629 O O . PRO A 1 85 ? -9.607 1.179 -0.848 1.00 81.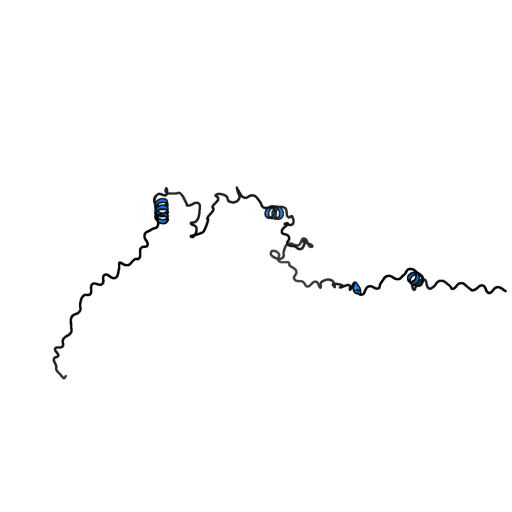12 85 PRO A O 1
ATOM 632 N N . VAL A 1 86 ? -7.438 1.049 -0.308 1.00 88.38 86 VAL A N 1
ATOM 633 C CA . VAL A 1 86 ? -7.144 -0.072 -1.211 1.00 88.38 86 VAL A CA 1
ATOM 634 C C . VAL A 1 86 ? -7.829 -1.346 -0.688 1.00 88.38 86 VAL A C 1
ATOM 636 O O . VAL A 1 86 ? -7.680 -1.719 0.474 1.00 88.38 86 VAL A O 1
ATOM 639 N N . ALA A 1 87 ? -8.559 -2.041 -1.561 1.00 82.31 87 ALA A N 1
ATOM 640 C CA . ALA A 1 87 ? -9.341 -3.235 -1.230 1.00 82.31 87 ALA A CA 1
ATOM 641 C C . ALA A 1 87 ? -8.495 -4.529 -1.173 1.00 82.31 87 ALA A C 1
ATOM 643 O O . ALA A 1 87 ? -8.820 -5.528 -1.812 1.00 82.31 87 ALA A O 1
ATOM 644 N N . ASP A 1 88 ? -7.398 -4.539 -0.416 1.00 82.56 88 ASP A N 1
ATOM 645 C CA . ASP A 1 88 ? -6.436 -5.656 -0.370 1.00 82.56 88 ASP A CA 1
ATOM 646 C C . ASP A 1 88 ? -6.708 -6.702 0.726 1.00 82.56 88 ASP A C 1
ATOM 648 O O . ASP A 1 88 ? -5.858 -7.544 1.002 1.00 82.56 88 ASP A O 1
ATOM 652 N N . ARG A 1 89 ? -7.898 -6.698 1.346 1.00 79.31 89 ARG A N 1
ATOM 653 C CA . ARG A 1 89 ? -8.259 -7.545 2.510 1.00 79.31 89 ARG A CA 1
ATOM 654 C C . ARG A 1 89 ? -7.321 -7.394 3.716 1.00 79.31 89 ARG A C 1
ATOM 656 O O . ARG A 1 89 ? -7.479 -8.137 4.682 1.00 79.31 89 ARG A O 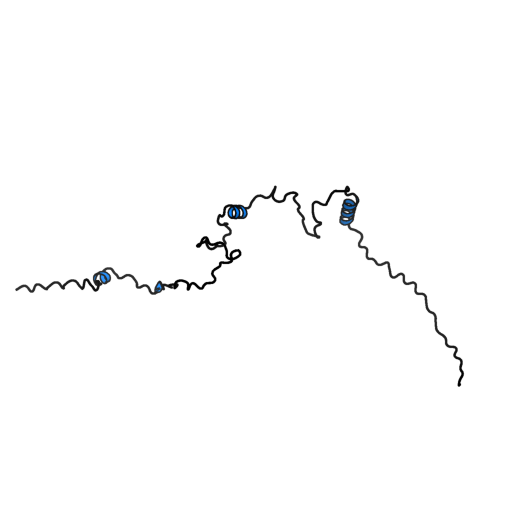1
ATOM 663 N N . VAL A 1 90 ? -6.383 -6.447 3.692 1.00 82.31 90 VAL A N 1
ATOM 664 C CA . VAL A 1 90 ? -5.504 -6.138 4.816 1.00 82.31 90 VAL A CA 1
ATOM 665 C C . VAL A 1 90 ? -6.155 -5.005 5.607 1.00 82.31 90 VAL A C 1
ATOM 667 O O . VAL A 1 90 ? -6.245 -3.882 5.104 1.00 82.31 90 VAL A O 1
ATOM 670 N N . PRO A 1 91 ? -6.620 -5.255 6.845 1.00 78.50 91 PRO A N 1
ATOM 671 C CA . PRO A 1 91 ? -7.164 -4.198 7.683 1.00 78.50 91 PRO A CA 1
ATOM 672 C C . PRO A 1 91 ? -6.065 -3.175 7.970 1.00 78.50 91 PRO A C 1
ATOM 674 O O . PRO A 1 91 ? -5.047 -3.494 8.586 1.00 78.50 91 PRO A O 1
ATOM 677 N N . ARG A 1 92 ? -6.260 -1.939 7.515 1.00 75.44 92 ARG A N 1
ATOM 678 C CA . ARG A 1 92 ? -5.395 -0.805 7.844 1.00 75.44 92 ARG A CA 1
ATOM 679 C C . ARG A 1 92 ? -6.118 0.103 8.818 1.00 75.44 92 ARG A C 1
ATOM 681 O O . ARG A 1 92 ? -7.316 0.338 8.679 1.00 75.44 92 ARG A O 1
ATOM 688 N N . ALA A 1 93 ? -5.384 0.581 9.817 1.00 76.81 93 ALA A N 1
ATOM 689 C CA . ALA A 1 93 ? -5.932 1.525 10.775 1.00 76.81 93 ALA A CA 1
ATOM 690 C C . ALA A 1 93 ? -6.364 2.811 10.041 1.00 76.81 93 ALA A C 1
ATOM 692 O O . ALA A 1 93 ? -5.592 3.305 9.212 1.00 76.81 93 ALA A O 1
ATOM 693 N N . PRO A 1 94 ? -7.569 3.345 10.316 1.00 68.81 94 PRO A N 1
ATOM 694 C CA . PRO A 1 94 ? -7.973 4.641 9.790 1.00 68.81 94 PRO A CA 1
ATOM 695 C C . PRO A 1 94 ? -7.063 5.739 10.352 1.00 68.81 94 PRO A C 1
ATOM 697 O O . PRO A 1 94 ? -6.610 5.652 11.497 1.00 68.81 94 PRO A O 1
ATOM 700 N N . ASP A 1 95 ? -6.803 6.779 9.559 1.00 67.50 95 ASP A N 1
ATOM 701 C CA . ASP A 1 95 ? -6.123 7.977 10.051 1.00 67.50 95 ASP A CA 1
ATOM 702 C C . ASP A 1 95 ? -7.069 8.738 10.989 1.00 67.50 95 ASP A C 1
ATOM 704 O O . ASP A 1 95 ? -7.959 9.470 10.563 1.00 67.50 95 ASP A O 1
ATOM 708 N N . VAL A 1 96 ? -6.910 8.495 12.288 1.00 65.25 96 VAL A N 1
ATOM 709 C CA . VAL A 1 96 ? -7.744 9.069 13.354 1.00 65.25 96 VAL A CA 1
ATOM 710 C C . VAL A 1 96 ? -7.262 10.439 13.827 1.00 65.25 96 VAL A C 1
ATOM 712 O O . VAL A 1 96 ? -7.948 11.070 14.628 1.00 65.25 96 VAL A O 1
ATOM 715 N N . PHE A 1 97 ? -6.106 10.916 13.355 1.00 57.84 97 PHE A N 1
ATOM 716 C CA . PHE A 1 97 ? -5.527 12.169 13.841 1.00 57.84 97 PHE A CA 1
ATOM 717 C C . PHE A 1 97 ? -5.293 13.214 12.747 1.00 57.84 97 PHE A C 1
ATOM 719 O O . PHE A 1 97 ? -5.087 14.376 13.087 1.00 57.84 97 PHE A O 1
ATOM 726 N N . GLY A 1 98 ? -5.329 12.857 11.457 1.00 57.69 98 GLY A N 1
ATOM 727 C CA . GLY A 1 98 ? -4.994 13.788 10.372 1.00 57.69 98 GLY A CA 1
ATOM 728 C C . GLY A 1 98 ? -3.558 14.321 10.478 1.00 57.69 98 GLY A C 1
ATOM 729 O O . GLY A 1 98 ? -3.226 15.357 9.900 1.00 57.69 98 GLY A O 1
ATOM 730 N N . ILE A 1 99 ? -2.715 13.649 11.271 1.00 58.03 99 ILE A N 1
ATOM 731 C CA . ILE A 1 99 ? -1.325 14.019 11.518 1.00 58.03 99 ILE A CA 1
ATOM 732 C C . ILE A 1 99 ? -0.474 13.215 10.531 1.00 58.03 99 ILE A C 1
ATOM 734 O O . ILE A 1 99 ? -0.580 11.986 10.501 1.00 58.03 99 ILE A O 1
ATOM 738 N N . PRO A 1 100 ? 0.387 13.871 9.734 1.00 56.91 100 PRO A N 1
ATOM 739 C CA . PRO A 1 100 ? 1.219 13.184 8.758 1.00 56.91 100 PRO A CA 1
ATOM 740 C C . PRO A 1 100 ? 2.104 12.115 9.422 1.00 56.91 100 PRO A C 1
ATOM 742 O O . PRO A 1 100 ? 2.524 12.272 10.573 1.00 56.91 100 PRO A O 1
ATOM 745 N N . PRO A 1 101 ? 2.424 11.024 8.703 1.00 59.34 101 PRO A N 1
ATOM 746 C CA . PRO A 1 101 ? 3.188 9.916 9.255 1.00 59.34 101 PRO A CA 1
ATOM 747 C C . PRO A 1 101 ? 4.536 10.396 9.801 1.00 59.34 101 PRO A C 1
ATOM 749 O O . PRO A 1 101 ? 5.271 11.131 9.142 1.00 59.34 101 PRO A O 1
ATOM 752 N N . CYS A 1 102 ? 4.908 9.889 10.981 1.00 59.81 102 CYS A N 1
ATOM 753 C CA . CYS A 1 102 ? 6.130 10.241 11.719 1.00 59.81 102 CYS A CA 1
ATOM 754 C C . CYS A 1 102 ? 7.456 10.103 10.961 1.00 59.81 102 CYS A C 1
ATOM 756 O O . CYS A 1 102 ? 8.507 10.447 11.495 1.00 59.81 102 CYS A O 1
ATOM 758 N N . LYS A 1 103 ? 7.440 9.564 9.742 1.00 57.41 103 LYS A N 1
ATOM 759 C CA . LYS A 1 103 ? 8.633 9.425 8.912 1.00 57.41 103 LYS A CA 1
ATOM 760 C C . LYS A 1 103 ? 9.169 10.763 8.392 1.00 57.41 103 LYS A C 1
ATOM 762 O O . LYS A 1 103 ? 10.348 10.805 8.063 1.00 57.41 103 LYS A O 1
ATOM 767 N N . SER A 1 104 ? 8.361 11.828 8.311 1.00 58.53 104 SER A N 1
ATOM 768 C CA . SER A 1 104 ? 8.766 13.076 7.638 1.00 58.53 104 SER A CA 1
ATOM 769 C C . SER A 1 104 ? 8.674 14.358 8.473 1.00 58.53 104 SER A C 1
ATOM 771 O O . SER A 1 104 ? 8.944 15.429 7.934 1.00 58.53 104 SER A O 1
ATOM 773 N N . GLN A 1 105 ? 8.315 14.300 9.762 1.00 49.81 105 GLN A N 1
ATOM 774 C CA . GLN A 1 105 ? 8.232 15.499 10.607 1.00 49.81 105 GLN A CA 1
ATOM 775 C C . GLN A 1 105 ? 8.973 15.353 11.941 1.00 49.81 105 GLN A C 1
ATOM 777 O O . GLN A 1 105 ? 8.846 14.360 12.652 1.00 49.81 105 GLN A O 1
ATOM 782 N N . THR A 1 106 ? 9.703 16.415 12.294 1.00 51.22 106 THR A N 1
ATOM 783 C CA . THR A 1 106 ? 10.505 16.619 13.517 1.00 51.22 106 THR A CA 1
ATOM 784 C C . THR A 1 106 ? 9.679 16.614 14.810 1.00 51.22 106 THR A C 1
ATOM 786 O O . THR A 1 106 ? 10.239 16.663 15.901 1.00 51.22 106 THR A O 1
ATOM 789 N N . VAL A 1 107 ? 8.348 16.555 14.713 1.00 53.44 107 VAL A N 1
ATOM 790 C CA . VAL A 1 107 ? 7.426 16.672 15.850 1.00 53.44 107 VAL A CA 1
ATOM 791 C C . VAL A 1 107 ? 6.512 15.450 15.934 1.00 53.44 107 VAL A C 1
ATOM 793 O O . VAL A 1 107 ? 5.315 15.564 16.163 1.00 53.44 107 VAL A O 1
ATOM 796 N N . CYS A 1 108 ? 7.072 14.246 15.801 1.00 56.00 108 CYS A N 1
ATOM 797 C CA . CYS A 1 108 ? 6.449 13.120 16.488 1.00 56.00 108 CYS A CA 1
ATOM 798 C C . CYS A 1 108 ? 6.801 13.221 17.957 1.00 56.00 108 CYS A C 1
ATOM 800 O O . CYS A 1 108 ? 7.863 12.785 18.401 1.00 56.00 108 CYS A O 1
ATOM 802 N N . ILE A 1 109 ? 5.903 13.876 18.693 1.00 58.25 109 ILE A N 1
ATOM 803 C CA . ILE A 1 109 ? 5.955 13.974 20.142 1.00 58.25 109 ILE A CA 1
ATOM 804 C C . ILE A 1 109 ? 5.908 12.539 20.678 1.00 58.25 109 ILE A C 1
ATOM 806 O O . ILE A 1 109 ? 4.847 11.966 20.895 1.00 58.25 109 ILE A O 1
ATOM 810 N N . LYS A 1 110 ? 7.088 11.952 20.914 1.00 53.81 110 LYS A N 1
ATOM 811 C CA . LYS A 1 110 ? 7.311 10.777 21.772 1.00 53.81 110 LYS A CA 1
ATOM 812 C C . LYS A 1 110 ? 7.111 11.162 23.247 1.00 53.81 110 LYS A C 1
ATOM 814 O O . LYS A 1 110 ? 7.919 10.829 24.107 1.00 53.81 110 LYS A O 1
ATOM 819 N N . GLY A 1 111 ? 6.083 11.952 23.531 1.00 46.69 111 GLY A N 1
ATOM 820 C CA . GLY A 1 111 ? 5.710 12.374 24.870 1.00 46.69 111 GLY A CA 1
ATOM 821 C C . GLY A 1 111 ? 4.638 11.425 25.353 1.00 46.69 111 GLY A C 1
ATOM 822 O O . GLY A 1 111 ? 3.565 11.379 24.761 1.00 46.69 111 GLY A O 1
ATOM 823 N N . GLY A 1 112 ? 4.966 10.638 26.376 1.00 59.75 112 GLY A N 1
ATOM 824 C CA . GLY A 1 112 ? 4.083 9.647 26.971 1.00 59.75 112 GLY A CA 1
ATOM 825 C C . GLY A 1 112 ? 2.751 10.261 27.372 1.00 59.75 112 GLY A C 1
ATOM 826 O O . GLY A 1 112 ? 2.622 10.860 28.436 1.00 59.75 112 GLY A O 1
ATOM 827 N N . TRP A 1 113 ? 1.754 10.082 26.520 1.00 57.88 113 TRP A N 1
ATOM 828 C CA . TRP A 1 113 ? 0.381 10.114 26.959 1.00 57.88 113 T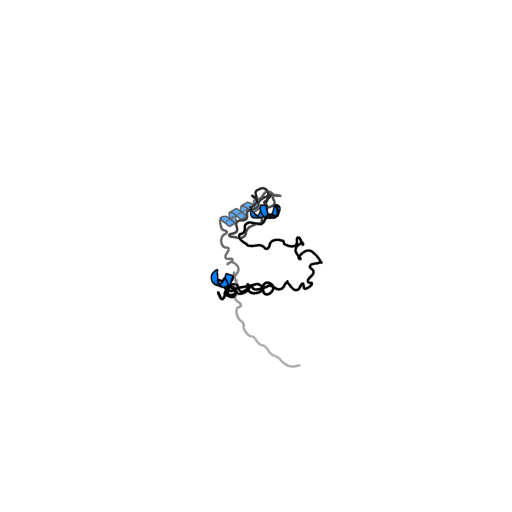RP A CA 1
ATOM 829 C C . TRP A 1 113 ? 0.126 8.761 27.606 1.00 57.88 113 TRP A C 1
ATOM 831 O O . TRP A 1 113 ? 0.291 7.723 26.962 1.00 57.88 113 TRP A O 1
ATOM 841 N N . VAL A 1 114 ? -0.195 8.762 28.899 1.00 73.44 114 VAL A N 1
ATOM 842 C CA . VAL A 1 114 ? -0.747 7.561 29.523 1.00 73.44 114 VAL A CA 1
ATOM 843 C C . VAL A 1 114 ? -2.033 7.274 28.751 1.00 73.44 114 VAL A C 1
ATOM 845 O O . VAL A 1 114 ? -2.917 8.136 28.758 1.00 73.44 114 VAL A O 1
ATOM 848 N N . PRO A 1 115 ? -2.130 6.140 28.032 1.00 73.44 115 PRO A N 1
ATOM 849 C CA . PRO A 1 115 ? -3.362 5.805 27.346 1.00 73.44 115 PRO A CA 1
ATOM 850 C C . PRO A 1 115 ? -4.499 5.801 28.375 1.00 73.44 115 PRO A C 1
ATOM 852 O O . PRO A 1 115 ? -4.270 5.447 29.538 1.00 73.44 115 PRO A O 1
ATOM 855 N N . PRO A 1 116 ? -5.716 6.214 27.991 1.00 76.81 116 PRO A N 1
ATOM 856 C CA . PRO A 1 116 ? -6.863 6.189 28.870 1.00 76.81 116 PRO A CA 1
ATOM 857 C C . PRO A 1 116 ? -7.002 4.767 29.384 1.00 76.81 116 PRO A C 1
ATOM 859 O O . PRO A 1 116 ? -6.685 3.801 28.682 1.00 76.81 116 PRO A O 1
ATOM 862 N N . GLN A 1 117 ? -7.425 4.647 30.635 1.00 82.12 117 GLN A N 1
ATOM 863 C CA . GLN A 1 117 ? -7.555 3.345 31.263 1.00 82.12 117 GLN A CA 1
ATOM 864 C C . GLN A 1 117 ? -8.501 2.489 30.418 1.00 82.12 117 GLN A C 1
ATOM 866 O O . GLN A 1 117 ? -9.648 2.862 30.175 1.00 82.12 117 GLN A O 1
ATOM 871 N N . VAL A 1 118 ? -7.999 1.357 29.927 1.00 84.69 118 VAL A N 1
ATOM 872 C CA . VAL A 1 118 ? -8.829 0.387 29.220 1.00 84.69 118 VAL A CA 1
ATOM 873 C C . VAL A 1 118 ? -9.648 -0.334 30.280 1.00 84.69 118 VAL A C 1
ATOM 875 O O . VAL A 1 118 ? -9.105 -1.083 31.091 1.00 84.69 118 VAL A O 1
ATOM 878 N N . HIS A 1 119 ? -10.955 -0.093 30.294 1.00 87.19 119 HIS A N 1
ATOM 879 C CA . HIS A 1 119 ? -11.870 -0.836 31.149 1.00 87.19 119 HIS A CA 1
ATOM 880 C C . HIS A 1 119 ? -12.204 -2.164 30.471 1.00 87.19 119 HIS A C 1
ATOM 882 O O . HIS A 1 119 ? -12.908 -2.198 29.463 1.00 87.19 119 HIS A O 1
ATOM 8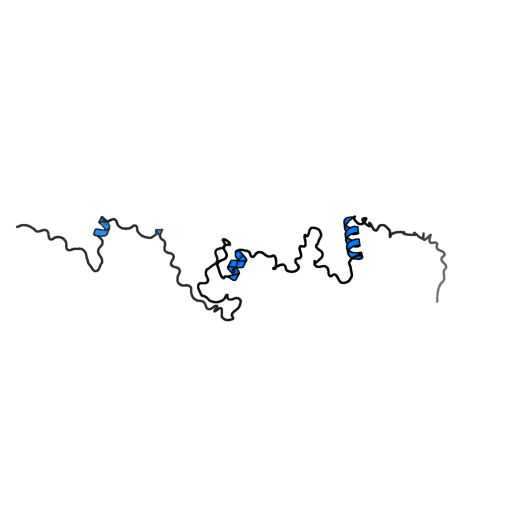88 N N . LEU A 1 120 ? -11.685 -3.262 31.017 1.00 88.00 120 LEU A N 1
ATOM 889 C CA . LEU A 1 120 ? -12.149 -4.596 30.658 1.00 88.00 120 LEU A CA 1
ATOM 890 C C . LEU A 1 120 ? -13.406 -4.873 31.481 1.00 88.00 120 LEU A C 1
ATOM 892 O O . LEU A 1 120 ? -13.329 -5.072 32.691 1.00 88.00 120 LEU A O 1
ATOM 896 N N . ILE A 1 121 ? -14.560 -4.832 30.821 1.00 86.50 121 ILE A N 1
ATOM 897 C CA . ILE A 1 121 ? -15.841 -5.183 31.430 1.00 86.50 121 ILE A CA 1
ATOM 898 C C . ILE A 1 121 ? -16.034 -6.686 31.243 1.00 86.50 121 ILE A C 1
ATOM 900 O O . ILE A 1 121 ? -16.157 -7.164 30.114 1.00 86.50 121 ILE A O 1
ATOM 904 N N . ASP A 1 122 ? -16.060 -7.428 32.346 1.00 89.81 122 ASP A N 1
ATOM 905 C CA . ASP A 1 122 ? -16.453 -8.832 32.330 1.00 89.81 122 ASP A CA 1
ATOM 906 C C . ASP A 1 122 ? -17.977 -8.930 32.194 1.00 89.81 122 ASP A C 1
ATOM 908 O O . ASP A 1 122 ? -18.725 -8.727 33.151 1.00 89.81 122 ASP A O 1
ATOM 912 N N . LEU A 1 123 ? -18.439 -9.235 30.982 1.00 88.31 123 LEU A N 1
ATOM 913 C CA . LEU A 1 123 ? -19.864 -9.400 30.697 1.00 88.31 123 LEU A CA 1
ATOM 914 C C . LEU A 1 123 ? -20.466 -10.637 31.382 1.00 88.31 123 LEU A C 1
ATOM 916 O O . LEU A 1 123 ? -21.684 -10.710 31.512 1.00 88.31 123 LEU A O 1
ATOM 920 N N . SER A 1 124 ? -19.642 -11.590 31.837 1.00 89.31 124 SER A N 1
ATOM 921 C CA . SER A 1 124 ? -20.106 -12.758 32.596 1.00 89.31 124 SER A CA 1
ATOM 922 C C . SER A 1 124 ? -20.387 -12.442 34.067 1.00 89.31 124 SER A C 1
ATOM 924 O O . SER A 1 124 ? -21.117 -13.182 34.723 1.00 89.31 124 SER A O 1
ATOM 926 N N . ALA A 1 125 ? -19.864 -11.319 34.567 1.00 87.50 125 ALA A N 1
ATOM 927 C CA . ALA A 1 125 ? -20.098 -10.831 35.922 1.00 87.50 125 ALA A CA 1
ATOM 928 C C . ALA A 1 125 ? -21.303 -9.877 36.028 1.00 87.50 125 ALA A C 1
ATOM 930 O O . ALA A 1 125 ? -21.625 -9.414 37.124 1.00 87.50 125 ALA A O 1
ATOM 931 N N . ILE A 1 126 ? -21.971 -9.559 34.911 1.00 86.69 126 ILE A N 1
ATOM 932 C CA . ILE A 1 126 ? -23.195 -8.752 34.930 1.00 86.69 126 ILE A CA 1
ATOM 933 C C . ILE A 1 126 ? -24.319 -9.595 35.556 1.00 86.69 126 ILE A C 1
ATOM 935 O O . ILE A 1 126 ? -24.575 -10.703 35.077 1.00 86.69 126 ILE A O 1
ATOM 939 N N . PRO A 1 127 ? -25.002 -9.106 36.609 1.00 88.25 127 PRO A N 1
ATOM 940 C CA . PRO A 1 127 ? -26.109 -9.833 37.211 1.00 88.25 127 PRO A CA 1
ATOM 941 C C . PRO A 1 127 ? -27.250 -10.005 36.205 1.00 88.25 127 PRO A C 1
ATOM 943 O O . PRO A 1 127 ? -27.528 -9.124 35.388 1.00 88.25 127 PRO A O 1
ATOM 946 N N . VAL A 1 128 ? -27.925 -11.148 36.287 1.00 89.25 128 VAL A N 1
ATOM 947 C CA . VAL A 1 128 ? -29.139 -11.418 35.511 1.00 89.25 128 VAL A CA 1
ATOM 948 C C . VAL A 1 128 ? -30.194 -10.365 35.878 1.00 89.25 128 VAL A C 1
ATOM 950 O O . VAL A 1 128 ? -30.289 -10.002 37.055 1.00 89.25 128 VAL A O 1
ATOM 953 N N . PRO A 1 129 ? -30.967 -9.843 34.906 1.00 89.88 129 PRO A N 1
ATOM 954 C CA . PRO A 1 129 ? -32.074 -8.947 35.214 1.00 89.88 129 PRO A CA 1
ATOM 955 C C . PRO A 1 129 ? -33.032 -9.606 36.208 1.00 89.88 129 PRO A C 1
ATOM 957 O O . PRO A 1 129 ? -33.311 -10.802 36.112 1.00 89.88 129 PRO A O 1
ATOM 960 N N . LEU A 1 130 ? -33.528 -8.806 37.151 1.00 90.06 130 LEU A N 1
ATOM 961 C CA . LEU A 1 130 ? -34.537 -9.246 38.107 1.00 90.06 130 LEU A CA 1
ATOM 962 C C . LEU A 1 130 ? -35.806 -9.681 37.372 1.00 90.06 130 LEU A C 1
ATOM 964 O O . LEU A 1 130 ? -36.157 -9.125 36.327 1.00 90.06 130 LEU A O 1
ATOM 968 N N . THR A 1 131 ? -36.501 -10.655 37.947 1.00 91.88 131 THR A N 1
ATOM 969 C CA . THR A 1 131 ? -37.875 -10.980 37.546 1.00 91.88 131 THR A CA 1
ATOM 970 C C . THR A 1 131 ? -38.814 -9.808 37.849 1.00 91.88 131 THR A C 1
ATOM 972 O O . THR A 1 131 ? -38.477 -8.922 38.640 1.00 91.88 131 THR A O 1
ATOM 975 N N . GLU A 1 132 ? -39.989 -9.759 37.215 1.00 87.19 132 GLU A N 1
ATOM 976 C CA . GLU A 1 132 ? -40.947 -8.666 37.449 1.00 87.19 132 GLU A CA 1
ATOM 977 C C . GLU A 1 132 ? -41.392 -8.612 38.920 1.00 87.19 132 GLU A C 1
ATOM 979 O O . GLU A 1 132 ? -41.558 -7.529 39.483 1.00 87.19 132 GLU A O 1
ATOM 984 N N . GLU A 1 133 ? -41.509 -9.772 39.568 1.00 87.50 133 GLU A N 1
ATOM 985 C CA . GLU A 1 133 ? -41.864 -9.901 40.978 1.00 87.50 133 GLU A CA 1
ATOM 986 C C . GLU A 1 133 ? -40.760 -9.374 41.904 1.00 87.50 133 GLU A C 1
ATOM 988 O O . GLU A 1 133 ? -41.042 -8.674 42.877 1.00 87.50 133 GLU A O 1
ATOM 993 N N . GLU A 1 134 ? -39.495 -9.675 41.600 1.00 88.62 134 GLU A N 1
ATOM 994 C CA . GLU A 1 134 ? -38.348 -9.172 42.361 1.00 88.62 134 GLU A CA 1
ATOM 995 C C . GLU A 1 134 ? -38.147 -7.669 42.149 1.00 88.62 134 GLU A C 1
ATOM 997 O O . GLU A 1 134 ? -37.882 -6.938 43.103 1.00 88.62 134 GLU A O 1
ATOM 1002 N N . ALA A 1 135 ? -38.314 -7.186 40.916 1.00 87.31 135 ALA A N 1
ATOM 1003 C CA . ALA A 1 135 ? -38.196 -5.771 40.583 1.00 87.31 135 ALA A CA 1
ATOM 1004 C C . ALA A 1 135 ? -39.250 -4.917 41.307 1.00 87.31 135 ALA A C 1
ATOM 1006 O O . ALA A 1 135 ? -38.944 -3.801 41.721 1.00 87.31 135 ALA A O 1
ATOM 1007 N N . ALA A 1 136 ? -40.458 -5.449 41.526 1.00 86.31 136 ALA A N 1
ATOM 1008 C CA . ALA A 1 136 ? -41.516 -4.772 42.280 1.00 86.31 136 ALA A CA 1
ATOM 1009 C C . ALA A 1 136 ? -41.177 -4.554 43.769 1.00 86.31 136 ALA A C 1
ATOM 1011 O O . ALA A 1 136 ? -41.793 -3.711 44.422 1.00 86.31 136 ALA A O 1
ATOM 1012 N N . MET A 1 137 ? -40.205 -5.300 44.303 1.00 81.25 137 MET A N 1
ATOM 1013 C CA . MET A 1 137 ? -39.757 -5.225 45.699 1.00 81.25 137 MET A CA 1
ATOM 1014 C C . MET A 1 137 ? -38.493 -4.372 45.880 1.00 81.25 137 MET A C 1
ATOM 1016 O O . MET A 1 137 ? -38.056 -4.148 47.011 1.00 81.25 137 MET A O 1
ATOM 1020 N N . VAL A 1 138 ? -37.885 -3.903 44.786 1.00 82.56 138 VAL A N 1
ATOM 1021 C CA . VAL A 1 138 ? -36.702 -3.040 44.820 1.00 82.56 138 VAL A CA 1
ATOM 1022 C C . VAL A 1 138 ? -37.137 -1.583 44.744 1.00 82.56 138 VAL A C 1
ATOM 1024 O O . VAL A 1 138 ? -37.706 -1.130 43.754 1.00 82.56 138 VAL A O 1
ATOM 1027 N N . PHE A 1 139 ? -36.805 -0.825 45.785 1.00 82.75 139 PHE A N 1
ATOM 1028 C CA . PHE A 1 139 ? -37.089 0.605 45.876 1.00 82.75 139 PHE A CA 1
ATOM 1029 C C . PHE A 1 139 ? -35.787 1.400 45.855 1.00 82.75 139 PHE A C 1
ATOM 1031 O O . PHE A 1 139 ? -34.749 0.934 46.339 1.00 82.75 139 PHE A O 1
ATOM 1038 N N . ARG A 1 140 ? -35.829 2.619 45.308 1.00 80.19 140 ARG A N 1
ATOM 1039 C CA . ARG A 1 140 ? -34.705 3.551 45.450 1.00 80.19 140 ARG A CA 1
ATOM 1040 C C . ARG A 1 140 ? -34.565 3.910 46.925 1.00 80.19 140 ARG A C 1
ATOM 1042 O O . ARG A 1 140 ? -35.563 4.053 47.632 1.00 80.19 140 ARG A O 1
ATOM 1049 N N . ALA A 1 141 ? -33.329 4.071 47.384 1.00 76.75 141 ALA A N 1
ATOM 1050 C CA . ALA A 1 141 ? -33.057 4.381 48.784 1.00 76.75 141 ALA A CA 1
ATOM 1051 C C . ALA A 1 141 ? -33.739 5.689 49.230 1.00 76.75 141 ALA A C 1
ATOM 1053 O O . ALA A 1 141 ? -34.158 5.793 50.379 1.00 76.75 141 ALA A O 1
ATOM 1054 N N . GLU A 1 142 ? -33.880 6.658 48.320 1.00 81.25 142 GLU A N 1
ATOM 1055 C CA . GLU A 1 142 ? -34.593 7.917 48.555 1.00 81.25 142 GLU A CA 1
ATOM 1056 C C . GLU A 1 142 ? -36.123 7.795 48.642 1.00 81.25 142 GLU A C 1
ATOM 1058 O O . GLU A 1 142 ? -36.741 8.613 49.322 1.00 81.25 142 GLU A O 1
ATOM 1063 N N . ASP A 1 143 ? -36.730 6.797 47.995 1.00 79.81 143 ASP A N 1
ATOM 1064 C CA . ASP A 1 143 ? -38.192 6.661 47.913 1.00 79.81 143 ASP A CA 1
ATOM 1065 C C . ASP A 1 143 ? -38.759 5.821 49.070 1.00 79.81 143 ASP A C 1
ATOM 1067 O O . ASP A 1 143 ? -39.902 6.018 49.483 1.00 79.81 143 ASP A O 1
ATOM 1071 N N . GLY A 1 144 ? -37.942 4.922 49.634 1.00 67.56 144 GLY A N 1
ATOM 1072 C CA . GLY A 1 144 ? -38.349 4.006 50.699 1.00 67.56 144 GLY A CA 1
ATOM 1073 C C . GLY A 1 144 ? -39.426 3.000 50.256 1.00 67.56 144 GLY A C 1
ATOM 1074 O O . GLY A 1 144 ? -39.974 3.093 49.157 1.00 67.56 144 GLY A O 1
ATOM 1075 N N . PRO A 1 145 ? -39.728 1.984 51.081 1.00 72.19 145 PRO A N 1
ATOM 1076 C CA . PRO A 1 145 ? -40.835 1.085 50.789 1.00 72.19 145 PRO A CA 1
ATOM 1077 C C . PRO A 1 145 ? -42.176 1.833 50.913 1.00 72.19 145 PRO A C 1
ATOM 1079 O O . PRO A 1 145 ? -42.310 2.714 51.772 1.00 72.19 145 PRO A O 1
ATOM 1082 N N . PRO A 1 146 ? -43.190 1.480 50.102 1.00 68.06 146 PRO A N 1
ATOM 1083 C CA . PRO A 1 146 ? -44.532 2.019 50.266 1.00 68.06 146 PRO A CA 1
ATOM 1084 C C . PRO A 1 146 ? -45.044 1.717 51.685 1.00 68.06 146 PRO A C 1
ATOM 1086 O O . PRO A 1 146 ? -44.750 0.647 52.225 1.00 68.06 146 PRO A O 1
ATOM 1089 N N . PRO A 1 147 ? -45.798 2.640 52.313 1.00 68.25 147 PRO A N 1
ATOM 1090 C CA . PRO A 1 147 ? -46.327 2.419 53.651 1.00 68.25 147 PRO A CA 1
ATOM 1091 C C . PRO A 1 147 ? -47.210 1.168 53.653 1.00 68.25 147 PRO A C 1
ATOM 1093 O O . PRO A 1 147 ? -48.094 1.034 52.803 1.00 68.25 147 PRO A O 1
ATOM 1096 N N . GLU A 1 148 ? -46.966 0.257 54.601 1.00 69.88 148 GLU A N 1
ATOM 1097 C CA . GLU A 1 148 ? -47.779 -0.950 54.754 1.00 69.88 148 GLU A CA 1
ATOM 1098 C C . GLU A 1 148 ? -49.263 -0.563 54.863 1.00 69.88 148 GLU A C 1
ATOM 1100 O O . GLU A 1 148 ? -49.598 0.390 55.583 1.00 69.88 148 GLU A O 1
ATOM 1105 N N . PRO A 1 149 ? -50.169 -1.269 54.159 1.00 65.50 149 PRO A N 1
ATOM 1106 C CA . PRO A 1 149 ? -51.590 -1.004 54.277 1.00 65.50 149 PRO A CA 1
ATOM 1107 C C . PRO A 1 149 ? -51.983 -1.212 55.736 1.00 65.50 149 PRO A C 1
ATOM 1109 O O . PRO A 1 149 ? -51.912 -2.324 56.260 1.00 65.50 149 PRO A O 1
ATOM 1112 N N . GLN A 1 150 ? -52.379 -0.124 56.400 1.00 59.16 150 GLN A N 1
ATOM 1113 C CA . GLN A 1 150 ? -52.894 -0.181 57.759 1.00 59.16 150 GLN A CA 1
ATOM 1114 C C . GLN A 1 150 ? -54.058 -1.164 57.752 1.00 59.16 150 GLN A C 1
ATOM 1116 O O . GLN A 1 150 ? -55.081 -0.914 57.109 1.00 59.16 150 GLN A O 1
ATOM 1121 N N . SER A 1 151 ? -53.884 -2.305 58.423 1.00 56.81 151 SER A N 1
ATOM 1122 C CA . SER A 1 151 ? -54.972 -3.245 58.629 1.00 56.81 151 SER A CA 1
ATOM 1123 C C . SER A 1 151 ? -56.059 -2.459 59.355 1.00 56.81 151 SER A C 1
ATOM 1125 O O . SER A 1 151 ? -55.883 -2.078 60.515 1.00 56.81 151 SER A O 1
ATOM 1127 N N . LEU A 1 152 ? -57.137 -2.138 58.643 1.00 57.38 152 LEU A N 1
ATOM 1128 C CA . LEU A 1 152 ? -58.355 -1.597 59.218 1.00 57.38 152 LEU A CA 1
ATOM 1129 C C . LEU A 1 152 ? -58.881 -2.665 60.175 1.00 57.38 152 LEU A C 1
ATOM 1131 O O . LEU A 1 152 ? -59.626 -3.560 59.782 1.00 57.38 152 LEU A O 1
ATOM 1135 N N . ALA A 1 153 ? -58.434 -2.597 61.428 1.00 56.78 153 ALA A N 1
ATOM 1136 C CA . ALA A 1 153 ? -59.099 -3.245 62.535 1.00 56.78 153 ALA A CA 1
ATOM 1137 C C . ALA A 1 153 ? -60.497 -2.622 62.598 1.00 56.78 153 ALA A C 1
ATOM 1139 O O . ALA A 1 153 ? -60.668 -1.478 63.022 1.00 56.78 153 ALA A O 1
ATOM 1140 N N . ALA A 1 154 ? -61.469 -3.344 62.047 1.00 59.09 154 ALA A N 1
ATOM 1141 C CA . ALA A 1 154 ? -62.876 -3.021 62.182 1.00 59.09 154 ALA A CA 1
ATOM 1142 C C . ALA A 1 154 ? -63.277 -3.122 63.672 1.00 59.09 154 ALA A C 1
ATOM 1144 O O . ALA A 1 154 ? -62.723 -3.975 64.372 1.00 59.09 154 ALA A O 1
ATOM 1145 N N . PRO A 1 155 ? -64.180 -2.246 64.154 1.00 62.22 155 PRO A N 1
ATOM 1146 C CA . PRO A 1 155 ? -64.641 -2.239 65.544 1.00 62.22 155 PRO A CA 1
ATOM 1147 C C . PRO A 1 155 ? -65.451 -3.485 65.923 1.00 62.22 155 PRO A C 1
ATOM 1149 O O . PRO A 1 155 ? -66.102 -4.074 65.028 1.00 62.22 155 PRO A O 1
#

Radius of gyration: 49.14 Å; chains: 1; bounding box: 163×55×104 Å

Secondary structure (DSSP, 8-state):
---------------------------PPPPHHHHHHHHHHHTPPTT---SSPPPPTT------SSSSTTPPPPHHHHHHHHTPPP-SS------SS-PPPTTS-TT-------PPP-----GGGSPPPPPHHHHTT---TTT-PPPP-------

pLDDT: mean 72.36, std 14.82, range [37.69, 91.88]

Sequence (155 aa):
MRKSASAFAAALTASIFVQPASAQETDSEPTAEEMIEAAREAYRPPGLMRRCPVGEPGEIVVCATDPDAYRVESSTDQAIRTGEPVADRVPRAPDVFGIPPCKSQTVCIKGGWVPPQVHLIDLSAIPVPLTEEEAAMVFRAEDGPPPEPQSLAAP